Protein AF-A0A2V8GYH5-F1 (afdb_monomer_lite)

Foldseek 3Di:
DDWDWDDAPNDIWIEAEAEDLADDPPDQQDPRPVCNCRLVVSVVVLVVQLVDFTQAYAYPPRCVVCVPQPVCVVVSPPPRSRGDVRCVVVNVVSVVSVVVSVVVVVVSVVVVVVD

Structure (mmCIF, N/CA/C/O backbone):
data_AF-A0A2V8GYH5-F1
#
_entry.id   AF-A0A2V8GYH5-F1
#
loop_
_atom_site.group_PDB
_atom_site.id
_atom_site.type_symbol
_atom_site.label_atom_id
_at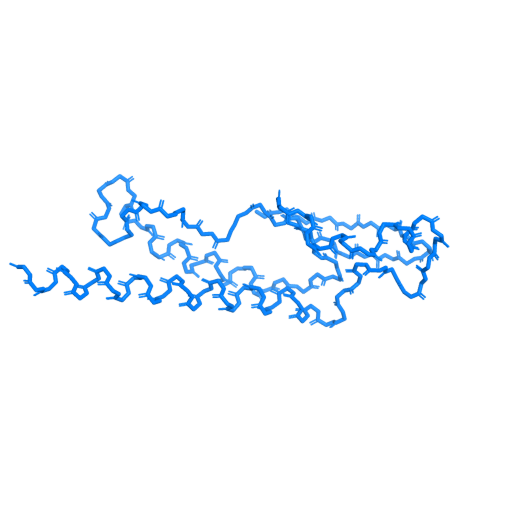om_site.label_alt_id
_atom_site.label_comp_id
_atom_site.label_asym_id
_atom_site.label_entity_id
_atom_site.label_seq_id
_atom_site.pdbx_PDB_ins_code
_atom_site.Cartn_x
_atom_site.Cartn_y
_atom_site.Cartn_z
_atom_site.occupancy
_atom_site.B_iso_or_equiv
_atom_site.auth_seq_id
_atom_site.auth_comp_id
_atom_site.auth_asym_id
_atom_site.auth_atom_id
_atom_site.pdbx_PDB_model_num
ATOM 1 N N . MET A 1 1 ? -7.732 -4.271 -3.426 1.00 84.94 1 MET A N 1
ATOM 2 C CA . MET A 1 1 ? -6.462 -4.466 -4.155 1.00 84.94 1 MET A CA 1
ATOM 3 C C . MET A 1 1 ? -6.788 -5.174 -5.449 1.00 84.94 1 MET A C 1
ATOM 5 O O . MET A 1 1 ? -7.606 -6.084 -5.404 1.00 84.94 1 MET A O 1
ATOM 9 N N . TRP A 1 2 ? -6.182 -4.752 -6.553 1.00 91.69 2 TRP A N 1
ATOM 10 C CA . TRP A 1 2 ? -6.266 -5.448 -7.833 1.00 91.69 2 TRP A CA 1
ATOM 11 C C . TRP A 1 2 ? -4.860 -5.716 -8.368 1.00 91.69 2 TRP A C 1
ATOM 13 O O . TRP A 1 2 ? -3.956 -4.921 -8.120 1.00 91.69 2 TRP A O 1
ATOM 23 N N . THR A 1 3 ? -4.677 -6.825 -9.074 1.00 95.00 3 THR A N 1
ATOM 24 C CA . THR A 1 3 ? -3.403 -7.195 -9.698 1.00 95.00 3 THR A CA 1
ATOM 25 C C . THR A 1 3 ? -3.622 -7.535 -11.161 1.00 95.00 3 THR A C 1
ATOM 27 O O . THR A 1 3 ? -4.661 -8.094 -11.508 1.00 95.00 3 THR A O 1
ATOM 30 N N . THR A 1 4 ? -2.632 -7.248 -11.998 1.00 96.88 4 THR A N 1
ATOM 31 C CA . THR A 1 4 ? -2.618 -7.637 -13.412 1.00 96.88 4 THR A CA 1
ATOM 32 C C . THR A 1 4 ? -1.208 -7.895 -13.877 1.00 96.88 4 THR A C 1
ATOM 34 O O . THR A 1 4 ? -0.267 -7.334 -13.323 1.00 96.88 4 THR A O 1
ATOM 37 N N . ASP A 1 5 ? -1.077 -8.663 -14.947 1.00 97.50 5 ASP A N 1
ATOM 38 C CA . ASP A 1 5 ? 0.176 -8.772 -15.674 1.00 97.50 5 ASP A CA 1
ATOM 39 C C . ASP A 1 5 ? 0.153 -7.822 -16.877 1.00 97.50 5 ASP A C 1
ATOM 41 O O . ASP A 1 5 ? -0.886 -7.636 -17.518 1.00 97.50 5 ASP A O 1
ATOM 45 N N . VAL A 1 6 ? 1.288 -7.187 -17.159 1.00 95.81 6 VAL A N 1
ATOM 46 C CA . VAL A 1 6 ? 1.485 -6.321 -18.330 1.00 95.81 6 VAL A CA 1
ATOM 47 C C . VAL A 1 6 ? 2.802 -6.663 -19.014 1.00 95.81 6 VAL A C 1
ATOM 49 O O . VAL A 1 6 ? 3.768 -7.044 -18.353 1.00 95.81 6 VAL A O 1
ATOM 52 N N . THR A 1 7 ? 2.864 -6.493 -20.332 1.00 95.50 7 THR A N 1
ATOM 53 C CA . THR A 1 7 ? 4.104 -6.638 -21.103 1.00 95.50 7 THR A CA 1
ATOM 54 C C . THR A 1 7 ? 4.629 -5.260 -21.490 1.00 95.50 7 THR A C 1
ATOM 56 O O . THR A 1 7 ? 3.910 -4.473 -22.101 1.00 95.50 7 THR A O 1
ATOM 59 N N . ASP A 1 8 ? 5.890 -4.980 -21.170 1.00 91.50 8 ASP A N 1
ATOM 60 C CA . ASP A 1 8 ? 6.587 -3.753 -21.552 1.00 91.50 8 ASP A CA 1
ATOM 61 C C . ASP A 1 8 ? 8.046 -4.054 -21.939 1.00 91.50 8 ASP A C 1
ATOM 63 O O . ASP A 1 8 ? 8.766 -4.757 -21.231 1.00 91.50 8 ASP A O 1
ATOM 67 N N . GLY A 1 9 ? 8.489 -3.559 -23.101 1.00 88.81 9 GLY A N 1
ATOM 68 C CA . GLY A 1 9 ? 9.845 -3.810 -23.615 1.00 88.81 9 GLY A CA 1
ATOM 69 C C . GLY A 1 9 ? 10.209 -5.298 -23.749 1.00 88.81 9 GLY A C 1
ATOM 70 O O . GLY A 1 9 ? 11.359 -5.665 -23.525 1.00 88.81 9 GLY A O 1
ATOM 71 N N . GLY A 1 10 ? 9.230 -6.161 -24.047 1.00 91.56 10 GLY A N 1
ATOM 72 C CA . GLY A 1 10 ? 9.422 -7.615 -24.141 1.00 91.56 10 GLY A CA 1
ATOM 73 C C . GLY A 1 10 ? 9.538 -8.341 -22.795 1.00 91.56 10 GLY A C 1
ATOM 74 O O . GLY A 1 10 ? 9.762 -9.550 -22.780 1.00 91.56 10 GLY A O 1
ATOM 75 N N . LYS A 1 11 ? 9.370 -7.637 -21.667 1.00 93.38 11 LYS A N 1
ATOM 76 C CA . LYS A 1 11 ? 9.339 -8.215 -20.321 1.00 93.38 11 LYS A CA 1
ATOM 77 C C . LYS A 1 11 ? 7.920 -8.178 -19.754 1.00 93.38 11 LYS A C 1
ATOM 79 O O . LYS A 1 11 ? 7.215 -7.185 -19.906 1.00 93.38 11 LYS A O 1
ATOM 84 N N . ASN A 1 12 ? 7.525 -9.248 -19.070 1.00 96.69 12 ASN A N 1
ATOM 85 C CA . ASN A 1 12 ? 6.283 -9.287 -18.303 1.00 96.69 12 ASN A CA 1
ATOM 86 C C . ASN A 1 12 ? 6.519 -8.758 -16.884 1.00 96.69 12 ASN A C 1
ATOM 88 O O . ASN A 1 12 ? 7.550 -9.057 -16.276 1.00 96.69 12 ASN A O 1
ATOM 92 N N . TYR A 1 13 ? 5.559 -7.992 -16.378 1.00 97.81 13 TYR A N 1
ATOM 93 C CA . TYR A 1 13 ? 5.545 -7.431 -15.032 1.00 97.81 13 TYR A CA 1
ATOM 94 C C . TYR A 1 13 ? 4.226 -7.772 -14.350 1.00 97.81 13 TYR A C 1
ATOM 96 O O . TYR A 1 13 ? 3.168 -7.516 -14.927 1.00 97.81 13 TYR A O 1
ATOM 104 N N . ASN A 1 14 ? 4.284 -8.257 -13.110 1.00 98.06 14 ASN A N 1
ATOM 105 C CA . ASN A 1 14 ? 3.111 -8.293 -12.245 1.00 98.06 14 ASN A CA 1
ATOM 106 C C . ASN A 1 14 ? 2.934 -6.934 -11.554 1.00 98.06 14 ASN A C 1
ATOM 108 O O . ASN A 1 14 ? 3.835 -6.443 -10.865 1.00 98.06 14 ASN A O 1
ATOM 112 N N . VAL A 1 15 ? 1.769 -6.321 -11.744 1.00 97.06 15 VAL A N 1
ATOM 113 C CA . VAL A 1 15 ? 1.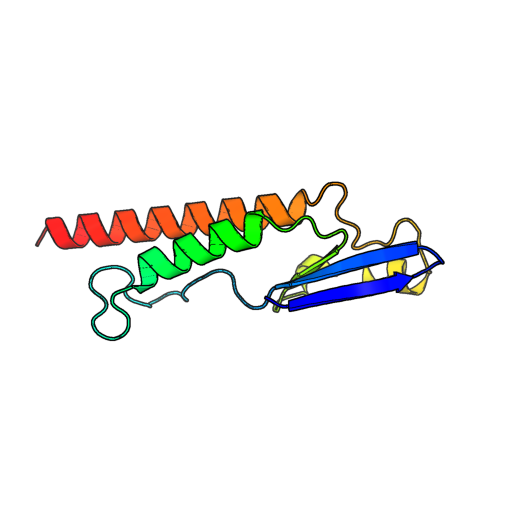444 -4.977 -11.268 1.00 97.06 15 VAL A CA 1
ATOM 114 C C . VAL A 1 15 ? 0.377 -5.040 -10.186 1.00 97.06 15 VAL A C 1
ATOM 116 O O . VAL A 1 15 ? -0.720 -5.549 -10.417 1.00 97.06 15 VAL A O 1
ATOM 119 N N . ALA A 1 16 ? 0.658 -4.444 -9.028 1.00 96.00 16 ALA A N 1
ATOM 120 C CA . ALA A 1 16 ? -0.317 -4.236 -7.962 1.00 96.00 16 ALA A CA 1
ATOM 121 C C . ALA A 1 16 ? -0.917 -2.820 -8.014 1.00 96.00 16 ALA A C 1
ATOM 123 O O . ALA A 1 16 ? -0.198 -1.822 -7.978 1.00 96.00 16 ALA A O 1
ATOM 124 N N . ILE A 1 17 ? -2.249 -2.719 -8.031 1.00 93.69 17 ILE A N 1
ATOM 125 C CA . ILE A 1 17 ? -3.001 -1.458 -7.971 1.00 93.69 17 ILE A CA 1
ATOM 126 C C . ILE A 1 17 ? -3.618 -1.297 -6.581 1.00 93.69 17 ILE A C 1
ATOM 128 O O . ILE A 1 17 ? -4.671 -1.856 -6.237 1.00 93.69 17 ILE A O 1
ATOM 132 N N . PHE A 1 18 ? -2.938 -0.507 -5.759 1.00 91.56 18 PHE A N 1
ATOM 133 C CA . PHE A 1 18 ? -3.270 -0.287 -4.364 1.00 91.56 18 PHE A CA 1
ATOM 134 C C . PHE A 1 18 ? -4.278 0.852 -4.181 1.00 91.56 18 PHE A C 1
ATOM 136 O O . PHE A 1 18 ? -3.953 2.030 -4.321 1.00 91.56 18 PHE A O 1
ATOM 143 N N . GLY A 1 19 ? -5.515 0.491 -3.833 1.00 83.50 19 GLY A N 1
ATOM 144 C CA . GLY A 1 19 ? -6.595 1.458 -3.614 1.00 83.50 19 GLY A CA 1
ATOM 145 C C . GLY A 1 19 ? -6.483 2.220 -2.290 1.00 83.50 19 GLY A C 1
ATOM 146 O O . GLY A 1 19 ? -6.471 3.444 -2.284 1.00 83.50 19 GLY A O 1
ATOM 147 N N . CYS A 1 20 ? -6.411 1.509 -1.164 1.00 78.62 20 CYS A N 1
ATOM 148 C CA . CYS A 1 20 ? -6.313 2.107 0.168 1.00 78.62 20 CYS A CA 1
ATOM 149 C C . CYS A 1 20 ? -5.698 1.107 1.158 1.00 78.62 20 CYS A C 1
ATOM 151 O O . CYS A 1 20 ? -5.913 -0.101 1.031 1.00 78.62 20 CYS A O 1
ATOM 153 N N . GLY A 1 21 ? -4.939 1.622 2.129 1.00 73.44 21 GLY A N 1
ATOM 154 C CA . GLY A 1 21 ? -4.207 0.836 3.124 1.00 73.44 21 GLY A CA 1
ATOM 155 C C . GLY A 1 21 ? -4.817 0.771 4.514 1.00 73.44 21 GLY A C 1
ATOM 156 O O . GLY A 1 21 ? -4.258 0.095 5.369 1.00 73.44 21 GLY A O 1
ATOM 157 N N . GLY A 1 22 ? -5.932 1.456 4.768 1.00 83.69 22 GLY A N 1
ATOM 158 C CA . GLY A 1 22 ? -6.572 1.408 6.076 1.00 83.69 22 GLY A CA 1
ATOM 159 C C . GLY A 1 22 ? -7.618 2.500 6.304 1.00 83.69 22 GLY A C 1
ATOM 160 O O . GLY A 1 22 ? -7.885 3.305 5.414 1.00 83.69 22 GLY A O 1
ATOM 161 N N . PRO A 1 23 ? -8.232 2.529 7.497 1.00 90.94 23 PRO A N 1
ATOM 162 C CA . PRO A 1 23 ? -9.283 3.484 7.833 1.00 90.94 23 PRO A CA 1
ATOM 163 C C . PRO A 1 23 ? -8.791 4.936 7.863 1.00 90.94 23 PRO A C 1
ATOM 165 O O . PRO A 1 23 ? -7.746 5.240 8.445 1.00 90.94 23 PRO A O 1
ATOM 168 N N . ASN A 1 24 ? -9.604 5.850 7.329 1.00 90.06 24 ASN A N 1
ATOM 169 C CA . ASN A 1 24 ? -9.315 7.286 7.308 1.00 90.06 24 ASN A CA 1
ATOM 170 C C . ASN A 1 24 ? -9.150 7.890 8.720 1.00 90.06 24 ASN A C 1
ATOM 172 O O . ASN A 1 24 ? -9.586 7.331 9.741 1.00 90.06 24 ASN A O 1
ATOM 176 N N . GLY A 1 25 ? -8.529 9.071 8.781 1.00 89.19 25 GLY A N 1
ATOM 177 C CA . GLY A 1 25 ? -8.504 9.896 9.991 1.00 89.19 25 GLY A CA 1
ATOM 178 C C . GLY A 1 25 ? -9.927 10.212 10.466 1.00 89.19 25 GLY A C 1
ATOM 179 O O . GLY A 1 25 ? -10.810 10.464 9.653 1.00 89.19 25 GLY A O 1
ATOM 180 N N . GLY A 1 26 ? -10.166 10.136 11.777 1.00 89.62 26 GLY A N 1
ATOM 181 C CA . GLY A 1 26 ? -11.485 10.381 12.383 1.00 89.62 26 GLY A CA 1
ATOM 182 C C . GLY A 1 26 ? -12.391 9.151 12.517 1.00 89.62 26 GLY A C 1
ATOM 183 O O . GLY A 1 26 ? -13.331 9.176 13.305 1.00 89.62 26 GLY A O 1
ATOM 184 N N . VAL A 1 27 ? -12.098 8.042 11.829 1.00 94.62 27 VAL A N 1
ATOM 185 C CA . VAL A 1 27 ? -12.822 6.773 12.040 1.00 94.62 27 VAL A CA 1
ATOM 186 C C . VAL A 1 27 ? -12.536 6.215 13.440 1.00 94.62 27 VAL A C 1
ATOM 188 O O . VAL A 1 27 ? -11.384 5.978 13.784 1.00 94.62 27 VAL A O 1
ATOM 191 N N . LYS A 1 28 ? -13.555 5.938 14.254 1.00 95.31 28 LYS A N 1
ATOM 192 C CA . LYS A 1 28 ? -13.350 5.203 15.513 1.00 95.31 28 LYS A CA 1
ATOM 193 C C . LYS A 1 28 ? -12.897 3.776 15.186 1.00 95.31 28 LYS A C 1
ATOM 195 O O . LYS A 1 28 ? -13.613 3.074 14.471 1.00 95.31 28 LYS A O 1
ATOM 200 N N . LEU A 1 29 ? -11.725 3.350 15.658 1.00 96.31 29 LEU A N 1
ATOM 201 C CA . LEU A 1 29 ? -11.203 2.007 15.392 1.00 96.31 29 LEU A CA 1
ATOM 202 C C . LEU A 1 29 ? -11.684 1.011 16.446 1.00 96.31 29 LEU A C 1
ATOM 204 O O . LEU A 1 29 ? -12.131 -0.086 16.115 1.00 96.31 29 LEU A O 1
ATOM 208 N N . VAL A 1 30 ? -11.593 1.390 17.720 1.00 95.88 30 VAL A N 1
ATOM 209 C CA . VAL A 1 30 ? -11.918 0.517 18.856 1.00 95.88 30 VAL A CA 1
ATOM 210 C C . VAL A 1 30 ? -13.352 0.767 19.307 1.00 95.88 30 VAL A C 1
ATOM 212 O O . VAL A 1 30 ? -13.739 1.906 19.545 1.00 95.88 30 VAL A O 1
ATOM 215 N N . GLY A 1 31 ? -14.163 -0.286 19.445 1.00 94.62 31 GLY A N 1
ATOM 216 C CA . GLY A 1 31 ? -15.562 -0.143 19.870 1.00 94.62 31 GLY A CA 1
ATOM 217 C C . GLY A 1 31 ? -16.429 0.608 18.851 1.00 94.62 31 GLY A C 1
ATOM 218 O O . GLY A 1 31 ? -17.318 1.379 19.232 1.00 94.62 31 GLY A O 1
ATOM 219 N N . ASN A 1 32 ? -16.129 0.436 17.562 1.00 96.06 32 ASN A N 1
ATOM 220 C CA . ASN A 1 32 ? -16.946 0.935 16.465 1.00 96.06 32 ASN A CA 1
ATOM 221 C C . ASN A 1 32 ? -18.194 0.054 16.304 1.00 96.06 32 ASN A C 1
ATOM 223 O O . ASN A 1 32 ? -18.092 -1.091 15.878 1.00 96.06 32 ASN A O 1
ATOM 227 N N . GLN A 1 33 ? -19.369 0.591 16.636 1.00 96.00 33 GLN A N 1
ATOM 228 C CA . GLN A 1 33 ? -20.637 -0.149 16.569 1.00 96.00 33 GLN A CA 1
ATOM 229 C C . GLN A 1 33 ? -21.097 -0.415 15.128 1.00 96.00 33 GLN A C 1
ATOM 231 O O . GLN A 1 33 ? -21.784 -1.396 14.875 1.00 96.00 33 GLN A O 1
ATOM 236 N N . GLN A 1 34 ? -20.706 0.439 14.178 1.00 96.50 34 GLN A N 1
ATOM 237 C CA . GLN A 1 34 ? -21.056 0.282 12.764 1.00 96.50 34 GLN A CA 1
ATOM 238 C C . GLN A 1 34 ? -20.131 -0.705 12.049 1.00 96.50 34 GLN A C 1
ATOM 240 O O . GLN A 1 34 ? -20.519 -1.293 11.044 1.00 96.50 34 GLN A O 1
ATOM 245 N N . PHE A 1 35 ? -18.913 -0.892 12.563 1.00 96.38 35 PHE A N 1
ATOM 246 C CA . PHE A 1 35 ? -17.959 -1.853 12.025 1.00 96.38 35 PHE A CA 1
ATOM 247 C C . PHE A 1 35 ? -17.160 -2.545 13.148 1.00 96.38 35 PHE A C 1
ATOM 249 O O . PHE A 1 35 ? -15.992 -2.218 13.377 1.00 96.38 35 PHE A O 1
ATOM 256 N N . PRO A 1 36 ? -17.763 -3.519 13.858 1.00 96.75 36 PRO A N 1
ATOM 257 C CA . PRO A 1 36 ? -17.155 -4.130 15.045 1.00 96.75 36 PRO A CA 1
ATOM 258 C C . PRO A 1 36 ? -15.853 -4.897 14.774 1.00 96.75 36 PRO A C 1
ATOM 260 O O . PRO A 1 36 ? -14.992 -4.986 15.649 1.00 96.75 36 PRO A O 1
ATOM 263 N N . THR A 1 37 ? -15.680 -5.434 13.563 1.00 97.19 37 THR A N 1
ATOM 264 C CA . THR A 1 37 ? -14.507 -6.228 13.157 1.00 97.19 37 THR A CA 1
ATOM 265 C C . THR A 1 37 ? -13.396 -5.399 12.515 1.00 97.19 37 THR A C 1
ATOM 267 O O . THR A 1 37 ? -12.364 -5.957 12.146 1.00 97.19 37 THR A O 1
ATOM 270 N N . LEU A 1 38 ? -13.548 -4.071 12.437 1.00 96.75 38 LEU A N 1
ATOM 271 C CA . LEU A 1 38 ? -12.661 -3.166 11.699 1.00 96.75 38 LEU A CA 1
ATOM 272 C C . LEU A 1 38 ? -11.169 -3.393 11.984 1.00 96.75 38 LEU A C 1
ATOM 274 O O . LEU A 1 38 ? -10.361 -3.431 11.054 1.00 96.75 38 LEU A O 1
ATOM 278 N N . VAL A 1 39 ? -10.788 -3.579 13.253 1.00 97.19 39 VAL A N 1
ATOM 279 C CA . VAL A 1 39 ? -9.387 -3.838 13.625 1.00 97.19 39 VAL A CA 1
ATOM 280 C C . VAL A 1 3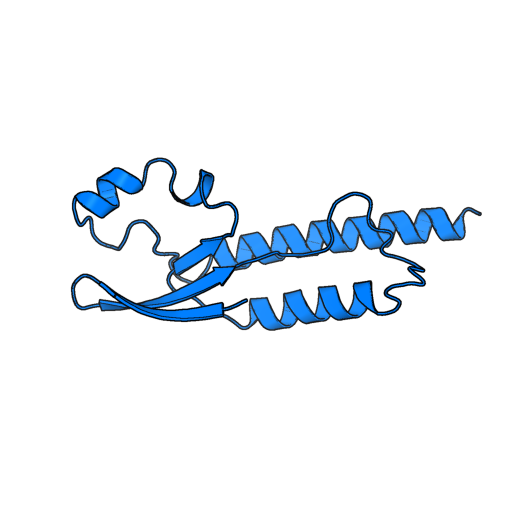9 ? -8.898 -5.178 13.079 1.00 97.19 39 VAL A C 1
ATOM 282 O O . VAL A 1 39 ? -7.837 -5.233 12.458 1.00 97.19 39 VAL A O 1
ATOM 285 N N . ALA A 1 40 ? -9.669 -6.247 13.273 1.00 97.69 40 ALA A N 1
ATOM 286 C CA . ALA A 1 40 ? -9.303 -7.581 12.809 1.00 97.69 40 ALA A CA 1
ATOM 287 C C . ALA A 1 40 ? -9.224 -7.646 11.275 1.00 97.69 40 ALA A C 1
ATOM 289 O O . ALA A 1 40 ? -8.268 -8.204 10.731 1.00 97.69 40 ALA A O 1
ATOM 290 N N . ASP A 1 41 ? -10.171 -7.013 10.583 1.00 96.75 41 ASP A N 1
ATOM 291 C CA . ASP A 1 41 ? -10.242 -6.997 9.121 1.00 96.75 41 ASP A CA 1
ATOM 292 C C . ASP A 1 41 ? -9.114 -6.165 8.500 1.00 96.75 41 ASP A C 1
ATOM 294 O O . ASP A 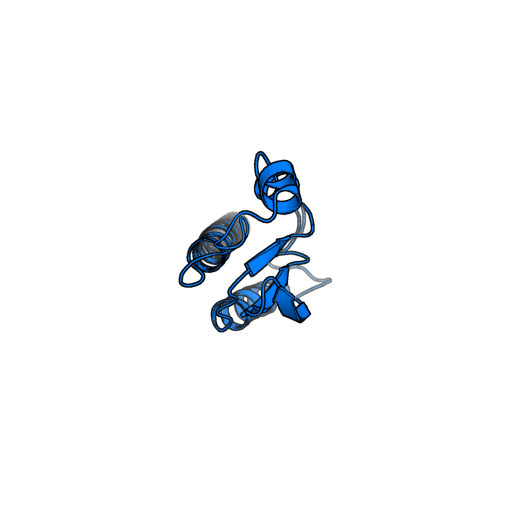1 41 ? -8.504 -6.577 7.506 1.00 96.75 41 ASP A O 1
ATOM 298 N N . THR A 1 42 ? -8.754 -5.037 9.122 1.00 96.38 42 THR A N 1
ATOM 299 C CA . THR A 1 42 ? -7.606 -4.224 8.689 1.00 96.38 42 THR A CA 1
ATOM 300 C C . THR A 1 42 ? -6.294 -4.999 8.861 1.00 96.38 42 THR A C 1
ATOM 302 O O . THR A 1 42 ? -5.498 -5.086 7.926 1.00 96.38 42 THR A O 1
ATOM 305 N N . MET A 1 43 ? -6.094 -5.675 9.998 1.00 96.94 43 MET A N 1
ATOM 306 C CA . MET A 1 43 ? -4.920 -6.538 10.211 1.00 96.94 43 MET A CA 1
ATOM 307 C C . MET A 1 43 ? -4.893 -7.745 9.263 1.00 96.94 43 MET A C 1
ATOM 309 O O . MET A 1 43 ? -3.834 -8.160 8.788 1.00 96.94 43 MET A O 1
ATOM 313 N N . GLY A 1 44 ? -6.055 -8.328 8.959 1.00 96.38 44 GLY A N 1
ATOM 314 C CA . GLY A 1 44 ? -6.200 -9.355 7.928 1.00 96.38 44 GLY A CA 1
ATOM 315 C C . GLY A 1 44 ? -5.807 -8.853 6.541 1.00 96.38 44 GLY A C 1
ATOM 316 O O . GLY A 1 44 ? -5.172 -9.584 5.782 1.00 96.38 44 GLY A O 1
ATOM 317 N N . THR A 1 45 ? -6.127 -7.598 6.233 1.00 94.94 45 THR A N 1
ATOM 318 C CA . THR A 1 45 ? -5.754 -6.952 4.974 1.00 94.94 45 THR A CA 1
ATOM 319 C C . THR A 1 45 ? -4.241 -6.799 4.857 1.00 94.94 45 THR A C 1
ATOM 321 O O . THR A 1 45 ? -3.686 -7.249 3.858 1.00 94.94 45 THR A O 1
ATOM 324 N N . PHE A 1 46 ? -3.547 -6.285 5.881 1.00 95.88 46 PHE A N 1
ATOM 325 C CA . PHE A 1 46 ? -2.078 -6.192 5.854 1.00 95.88 46 PHE A CA 1
ATOM 326 C C . PHE A 1 46 ? -1.410 -7.550 5.622 1.00 95.88 46 PHE A C 1
ATOM 328 O O . PHE A 1 46 ? -0.534 -7.657 4.767 1.00 95.88 46 PHE A O 1
ATOM 335 N N . ARG A 1 47 ? -1.872 -8.606 6.306 1.00 95.75 47 ARG A N 1
ATOM 336 C CA . ARG A 1 47 ? -1.354 -9.970 6.105 1.00 95.75 47 ARG A CA 1
ATOM 337 C C . ARG A 1 47 ? -1.498 -10.435 4.657 1.00 95.75 47 ARG A C 1
ATOM 339 O O . ARG A 1 47 ? -0.522 -10.888 4.075 1.00 95.75 47 ARG A O 1
ATOM 346 N N . LYS A 1 48 ? -2.686 -10.281 4.064 1.00 94.81 48 LYS A N 1
ATOM 347 C CA . LYS A 1 48 ? -2.944 -10.675 2.667 1.00 94.81 48 LYS A CA 1
ATOM 348 C C . LYS A 1 48 ? -2.095 -9.874 1.679 1.00 94.81 48 LYS A C 1
ATOM 350 O O . LYS A 1 48 ? -1.561 -10.439 0.735 1.00 94.81 48 LYS A O 1
ATOM 355 N N . LEU A 1 49 ? -1.952 -8.569 1.897 1.00 95.00 49 LEU A N 1
ATOM 356 C CA . LEU A 1 49 ? -1.166 -7.699 1.020 1.00 95.00 49 LEU A CA 1
ATOM 357 C C . LEU A 1 49 ? 0.333 -8.019 1.068 1.00 95.00 49 LEU A C 1
ATOM 359 O O . LEU A 1 49 ? 0.989 -7.994 0.031 1.00 95.00 49 LEU A O 1
ATOM 363 N N . LYS A 1 50 ? 0.861 -8.377 2.243 1.00 94.19 50 LYS A N 1
ATOM 364 C CA . LYS A 1 50 ? 2.265 -8.780 2.426 1.00 94.19 50 LYS A CA 1
ATOM 365 C C . LYS A 1 50 ? 2.614 -10.131 1.793 1.00 94.19 50 LYS A C 1
ATOM 367 O O . LYS A 1 50 ? 3.789 -10.446 1.671 1.00 94.19 50 LYS A O 1
ATOM 372 N N . MET A 1 51 ? 1.621 -10.920 1.378 1.00 94.69 51 MET A N 1
ATOM 373 C CA . MET A 1 51 ? 1.849 -12.142 0.594 1.00 94.69 51 MET A CA 1
ATOM 374 C C . MET A 1 51 ? 2.121 -11.849 -0.889 1.00 94.69 51 MET A C 1
ATOM 376 O O . MET A 1 51 ? 2.536 -12.748 -1.614 1.00 94.69 51 MET A O 1
ATOM 380 N N . LEU A 1 52 ? 1.857 -10.623 -1.354 1.00 95.12 52 LEU A N 1
ATOM 381 C CA . LEU A 1 52 ? 2.100 -10.218 -2.735 1.00 95.12 52 LEU A CA 1
ATOM 382 C C . LEU A 1 52 ? 3.543 -9.739 -2.909 1.00 95.12 52 LEU A C 1
ATOM 384 O O . LEU A 1 52 ? 4.056 -8.989 -2.079 1.00 95.12 52 LEU A O 1
ATOM 388 N N . THR A 1 53 ? 4.148 -10.097 -4.040 1.00 96.50 53 THR A N 1
ATOM 389 C CA . THR A 1 53 ? 5.494 -9.666 -4.446 1.00 96.50 53 THR A CA 1
ATOM 390 C C . THR A 1 53 ? 5.451 -9.027 -5.841 1.00 96.50 53 THR A C 1
ATOM 392 O O . THR A 1 53 ? 5.946 -9.625 -6.797 1.00 96.50 53 THR A O 1
ATOM 395 N N . PRO A 1 54 ? 4.799 -7.861 -6.002 1.00 97.69 54 PRO A N 1
ATOM 396 C CA . PRO A 1 54 ? 4.657 -7.234 -7.310 1.00 97.69 54 PRO A CA 1
ATOM 397 C C . PRO A 1 54 ? 5.997 -6.697 -7.823 1.00 97.69 54 PRO A C 1
ATOM 399 O O . PRO A 1 54 ? 6.806 -6.185 -7.048 1.00 97.69 54 PRO A O 1
ATOM 402 N N . ASP A 1 55 ? 6.196 -6.737 -9.140 1.00 98.06 55 ASP A N 1
ATOM 403 C CA . ASP A 1 55 ? 7.331 -6.065 -9.779 1.00 98.06 55 ASP A CA 1
ATOM 404 C C . ASP A 1 55 ? 7.139 -4.545 -9.778 1.00 98.06 55 ASP A C 1
ATOM 406 O O . ASP A 1 55 ? 8.097 -3.780 -9.687 1.00 98.06 55 ASP A O 1
ATOM 410 N N . ILE A 1 56 ? 5.892 -4.096 -9.924 1.00 96.62 56 ILE A N 1
ATOM 411 C CA . ILE A 1 56 ? 5.499 -2.687 -9.937 1.00 96.62 56 ILE A CA 1
ATOM 412 C C . ILE A 1 56 ? 4.265 -2.541 -9.054 1.00 96.62 56 ILE A C 1
ATOM 414 O O . ILE A 1 56 ? 3.316 -3.312 -9.174 1.00 96.62 56 ILE A O 1
ATOM 418 N N . TYR A 1 57 ? 4.217 -1.512 -8.213 1.00 95.19 57 TYR A N 1
ATOM 419 C CA . TYR A 1 57 ? 2.974 -1.125 -7.554 1.00 95.19 57 TYR A CA 1
ATOM 420 C C . TYR A 1 57 ? 2.624 0.325 -7.873 1.00 95.19 57 TYR A C 1
ATOM 422 O O . TYR A 1 57 ? 3.498 1.181 -8.003 1.00 95.19 57 TYR A O 1
ATOM 430 N N . VAL A 1 58 ? 1.329 0.598 -7.985 1.00 93.19 58 VAL A N 1
ATOM 431 C CA . VAL A 1 58 ? 0.766 1.943 -8.115 1.00 93.19 58 VAL A CA 1
ATOM 432 C C . VAL A 1 58 ? -0.275 2.168 -7.030 1.00 93.19 58 VAL A C 1
ATOM 434 O O . VAL A 1 58 ? -0.871 1.218 -6.525 1.00 93.19 58 VAL A O 1
ATOM 437 N N . THR A 1 59 ? -0.493 3.423 -6.647 1.00 89.00 59 THR A N 1
ATOM 438 C CA . THR A 1 59 ? -1.445 3.793 -5.592 1.00 89.00 59 THR A CA 1
ATOM 439 C C . THR A 1 59 ? -2.534 4.713 -6.135 1.00 89.00 59 THR A C 1
ATOM 441 O O . THR A 1 59 ? -2.345 5.366 -7.161 1.00 89.00 59 THR A O 1
ATOM 444 N N . GLY A 1 60 ? -3.658 4.819 -5.418 1.00 84.00 60 GLY A N 1
ATOM 445 C CA . GLY A 1 60 ? -4.706 5.811 -5.704 1.00 84.00 60 GLY A CA 1
ATOM 446 C C . GLY A 1 60 ? -4.244 7.277 -5.608 1.00 84.00 60 GLY A C 1
ATOM 447 O O . GLY A 1 60 ? -4.929 8.170 -6.098 1.00 84.00 60 GLY A O 1
ATOM 448 N N . HIS A 1 61 ? -3.062 7.526 -5.035 1.00 84.06 61 HIS A N 1
ATOM 449 C CA . HIS A 1 61 ? -2.407 8.835 -4.974 1.00 84.06 61 HIS A CA 1
ATOM 450 C C . HIS A 1 61 ? -0.995 8.746 -5.586 1.00 84.06 61 HIS A C 1
ATOM 452 O O . HIS A 1 61 ? 0.007 8.729 -4.862 1.00 84.06 61 HIS A O 1
ATOM 458 N N . PRO A 1 62 ? -0.893 8.641 -6.926 1.00 82.44 62 PRO A N 1
ATOM 459 C CA . PRO A 1 62 ? 0.347 8.276 -7.606 1.00 82.44 62 PRO A CA 1
ATOM 460 C C . PRO A 1 62 ? 1.337 9.440 -7.766 1.00 82.44 62 PRO A C 1
ATOM 462 O O . PRO A 1 62 ? 2.432 9.232 -8.278 1.00 82.44 62 PRO A O 1
ATOM 465 N N . GLN A 1 63 ? 1.000 10.664 -7.345 1.00 86.50 63 GLN A N 1
ATOM 466 C CA . GLN A 1 63 ? 1.785 11.871 -7.640 1.00 86.50 63 GLN A CA 1
ATOM 467 C C . GLN A 1 63 ? 3.258 11.716 -7.235 1.00 86.50 63 GLN A C 1
ATOM 469 O O . GLN A 1 63 ? 4.155 11.935 -8.046 1.00 86.50 63 GLN A O 1
ATOM 474 N N . MET A 1 64 ? 3.507 11.259 -6.004 1.00 85.25 64 MET A N 1
ATOM 475 C CA . MET A 1 64 ? 4.867 11.048 -5.493 1.00 85.25 64 MET A CA 1
ATOM 476 C C . MET A 1 64 ? 5.569 9.870 -6.163 1.00 85.25 64 MET A C 1
ATOM 478 O O . MET A 1 64 ? 6.775 9.913 -6.392 1.00 85.25 64 MET A O 1
ATOM 482 N N . LEU A 1 65 ? 4.820 8.821 -6.503 1.00 88.31 65 LEU A N 1
ATOM 483 C CA . LEU A 1 65 ? 5.368 7.641 -7.160 1.00 88.31 65 LEU A CA 1
ATOM 484 C C . LEU A 1 65 ? 5.907 7.974 -8.559 1.00 88.31 65 LEU A C 1
ATOM 486 O O . LEU A 1 65 ? 6.933 7.416 -8.950 1.00 88.31 65 LEU A O 1
ATOM 490 N N . PHE A 1 66 ? 5.229 8.870 -9.282 1.00 91.88 66 PHE A N 1
ATOM 491 C CA . PHE A 1 66 ? 5.534 9.257 -10.664 1.00 91.88 66 PHE A CA 1
ATOM 492 C C . PHE A 1 66 ? 6.447 10.489 -10.778 1.00 91.88 66 PHE A C 1
ATOM 494 O O . PHE A 1 66 ? 6.953 10.774 -11.869 1.00 91.88 66 PHE A O 1
ATOM 501 N N . ALA A 1 67 ? 6.694 11.205 -9.678 1.00 92.56 67 ALA A N 1
ATOM 502 C CA . ALA A 1 67 ? 7.568 12.373 -9.651 1.00 92.56 67 ALA A CA 1
ATOM 503 C C . ALA A 1 67 ? 8.957 12.048 -10.238 1.00 92.56 67 ALA A C 1
ATOM 505 O O . ALA A 1 67 ? 9.623 11.102 -9.818 1.00 92.56 67 ALA A O 1
ATOM 506 N N . GLY A 1 68 ? 9.376 12.808 -11.256 1.00 92.00 68 GLY A N 1
ATOM 507 C CA . GLY A 1 68 ? 10.662 12.622 -11.944 1.00 92.00 68 GLY A CA 1
ATOM 508 C C . GLY A 1 68 ? 10.778 11.363 -12.818 1.00 92.00 68 GLY A C 1
ATOM 509 O O . GLY A 1 68 ? 11.845 11.111 -13.373 1.00 92.00 68 GLY A O 1
ATOM 510 N N . LYS A 1 69 ? 9.712 10.562 -12.961 1.00 94.75 69 LYS A N 1
ATOM 511 C CA . LYS A 1 69 ? 9.733 9.301 -13.729 1.00 94.75 69 LYS A CA 1
ATOM 512 C C . LYS A 1 69 ? 8.951 9.356 -15.035 1.00 94.75 69 LYS A C 1
ATOM 514 O O . LYS A 1 69 ? 9.197 8.530 -15.905 1.00 94.75 69 LYS A O 1
ATOM 519 N N . ILE A 1 70 ? 8.039 10.317 -15.188 1.00 93.69 70 ILE A N 1
ATOM 520 C CA . ILE A 1 70 ? 7.177 10.429 -16.377 1.00 93.69 70 ILE A CA 1
ATOM 521 C C . ILE A 1 70 ? 8.004 10.534 -17.663 1.00 93.69 70 ILE A C 1
ATOM 523 O O . ILE A 1 70 ? 7.816 9.724 -18.565 1.00 93.69 70 ILE A O 1
ATOM 527 N N . GLU A 1 71 ? 8.953 11.469 -17.737 1.00 95.62 71 GLU A N 1
ATOM 528 C CA . GLU A 1 71 ? 9.776 11.645 -18.944 1.00 95.62 71 GLU A CA 1
ATOM 529 C C . GLU A 1 71 ? 10.694 10.444 -19.208 1.00 95.62 71 GLU A C 1
ATOM 531 O O . GLU A 1 71 ? 10.858 10.023 -20.347 1.00 95.62 71 GLU A O 1
ATOM 536 N N . ARG A 1 72 ? 11.210 9.806 -18.152 1.00 95.62 72 ARG A N 1
ATOM 537 C CA . ARG A 1 72 ? 12.004 8.571 -18.258 1.00 95.62 72 ARG A CA 1
ATOM 538 C C . ARG A 1 72 ? 11.189 7.421 -18.855 1.00 95.62 72 ARG A C 1
ATOM 540 O O . ARG A 1 72 ? 11.684 6.690 -19.708 1.00 95.62 72 ARG A O 1
ATOM 547 N N . MET A 1 73 ? 9.921 7.290 -18.454 1.00 94.00 73 MET A N 1
ATOM 548 C CA . MET A 1 73 ? 9.001 6.307 -19.038 1.00 94.00 73 MET A CA 1
ATOM 549 C C . MET A 1 73 ? 8.693 6.626 -20.504 1.00 94.00 73 MET A C 1
ATOM 551 O O . MET A 1 73 ? 8.763 5.725 -21.333 1.00 94.00 73 MET A O 1
ATOM 555 N N . LYS A 1 74 ? 8.424 7.896 -20.845 1.00 93.25 74 LYS A N 1
ATOM 556 C CA . LYS A 1 74 ? 8.204 8.327 -22.241 1.00 93.25 74 LYS A CA 1
ATOM 557 C C . LYS A 1 74 ? 9.412 8.052 -23.140 1.00 93.25 74 LYS A C 1
ATOM 559 O O . LYS A 1 74 ? 9.239 7.685 -24.295 1.00 93.25 74 LYS A O 1
ATOM 564 N N . ASN A 1 75 ? 10.620 8.170 -22.593 1.00 95.19 75 ASN A N 1
ATOM 565 C CA . ASN A 1 75 ? 11.873 7.870 -23.288 1.00 95.19 75 ASN A CA 1
ATOM 566 C C . ASN A 1 75 ? 12.198 6.369 -23.350 1.00 95.19 75 ASN A C 1
ATOM 568 O O . ASN A 1 75 ? 13.289 6.000 -23.776 1.00 95.19 75 ASN A O 1
ATOM 572 N N . ASN A 1 76 ? 11.278 5.499 -22.921 1.00 92.88 76 ASN A N 1
ATOM 573 C CA . ASN A 1 76 ? 11.474 4.055 -22.855 1.00 92.88 76 ASN A CA 1
ATOM 574 C C . ASN A 1 76 ? 12.733 3.641 -22.072 1.00 92.88 76 ASN A C 1
ATOM 576 O O . ASN A 1 76 ? 13.378 2.647 -22.406 1.00 92.88 76 ASN A O 1
ATOM 580 N N . GLU A 1 77 ? 13.074 4.365 -21.002 1.00 95.12 77 GLU A N 1
ATOM 581 C CA . GLU A 1 77 ? 14.201 3.995 -20.146 1.00 95.12 77 GLU A CA 1
ATOM 582 C C . GLU A 1 77 ? 13.987 2.594 -19.544 1.00 95.12 77 GLU A C 1
ATOM 584 O O . GLU A 1 77 ? 12.865 2.225 -19.168 1.00 95.12 77 GLU A O 1
ATOM 589 N N . ARG A 1 78 ? 15.059 1.792 -19.479 1.00 93.50 78 ARG A N 1
ATOM 590 C CA . ARG A 1 78 ? 15.049 0.445 -18.897 1.00 93.50 78 ARG A CA 1
ATOM 591 C C . ARG A 1 78 ? 16.172 0.283 -17.856 1.00 93.50 78 ARG A C 1
ATOM 593 O O . ARG A 1 78 ? 17.269 0.785 -18.093 1.00 93.50 78 ARG A O 1
ATOM 600 N N . PRO A 1 79 ? 15.936 -0.436 -16.735 1.00 92.69 79 PRO A N 1
ATOM 601 C CA . PRO A 1 79 ? 14.684 -1.109 -16.357 1.00 92.69 79 PRO A CA 1
ATOM 602 C C . PRO A 1 79 ? 13.529 -0.119 -16.140 1.00 92.69 79 PRO A C 1
ATOM 604 O O . PRO A 1 79 ? 13.775 1.063 -15.920 1.00 92.69 79 PRO A O 1
ATOM 607 N N . HIS A 1 80 ? 12.278 -0.590 -16.257 1.00 95.38 80 HIS A N 1
ATOM 608 C CA . HIS A 1 80 ? 11.098 0.279 -16.180 1.00 95.38 80 HIS A CA 1
ATOM 609 C C . HIS A 1 80 ? 11.186 1.206 -14.945 1.00 95.38 80 HIS A C 1
ATOM 611 O O . HIS A 1 80 ? 11.417 0.698 -13.848 1.00 95.38 80 HIS A O 1
ATOM 617 N N . PRO A 1 81 ? 10.997 2.537 -15.062 1.00 95.62 81 PRO A N 1
ATOM 618 C CA . PRO A 1 81 ? 11.212 3.480 -13.954 1.00 95.62 81 PRO A CA 1
ATOM 619 C C . PRO A 1 81 ? 10.387 3.223 -12.681 1.00 95.62 81 PRO A C 1
ATOM 621 O O . PRO A 1 81 ? 10.742 3.706 -11.604 1.00 95.62 81 PRO A O 1
ATOM 624 N N . LEU A 1 82 ? 9.275 2.489 -12.797 1.00 95.50 82 LEU A N 1
ATOM 625 C CA . LEU A 1 82 ? 8.441 2.063 -11.664 1.00 95.50 82 LEU A CA 1
ATOM 626 C C . LEU A 1 82 ? 8.789 0.679 -11.104 1.00 95.50 82 LEU A C 1
ATOM 628 O O . LEU A 1 82 ? 8.125 0.246 -10.167 1.00 95.50 82 LEU A O 1
ATOM 632 N N . LEU A 1 83 ? 9.783 -0.012 -11.665 1.00 96.38 83 LEU A N 1
ATOM 633 C CA . LEU A 1 83 ? 10.236 -1.296 -11.141 1.00 96.38 83 LEU A CA 1
ATOM 634 C C . LEU A 1 83 ? 10.630 -1.135 -9.670 1.00 96.38 83 LEU A C 1
ATOM 636 O O . LEU A 1 83 ? 11.412 -0.247 -9.324 1.00 96.38 83 LEU A O 1
ATOM 640 N N . ASP A 1 84 ? 10.108 -2.021 -8.830 1.00 96.50 84 ASP A N 1
ATOM 641 C CA . ASP A 1 84 ? 10.432 -2.156 -7.417 1.00 96.50 84 ASP A CA 1
ATOM 642 C C . ASP A 1 84 ? 11.196 -3.472 -7.205 1.00 96.50 84 ASP A C 1
ATOM 644 O O . ASP A 1 84 ? 10.590 -4.526 -6.996 1.00 96.50 84 ASP A O 1
ATOM 648 N N . PRO A 1 85 ? 12.541 -3.461 -7.297 1.00 95.56 85 PRO A N 1
ATOM 649 C CA . PRO A 1 85 ? 13.320 -4.686 -7.212 1.00 95.56 85 PRO A CA 1
ATOM 650 C C . PRO A 1 85 ? 13.107 -5.371 -5.863 1.00 95.56 85 PRO A C 1
ATOM 652 O O . PRO A 1 85 ? 13.451 -4.806 -4.819 1.00 95.56 85 PRO A O 1
ATOM 655 N N . GLY A 1 86 ? 12.571 -6.592 -5.906 1.00 95.56 86 GLY A N 1
ATOM 656 C CA . GLY A 1 86 ? 12.266 -7.390 -4.721 1.00 95.56 86 GLY A CA 1
ATOM 657 C C . GLY A 1 86 ? 11.081 -6.872 -3.902 1.00 95.56 86 GLY A C 1
ATOM 658 O O . GLY A 1 86 ? 11.035 -7.154 -2.709 1.00 95.56 86 GLY A O 1
ATOM 659 N N . ALA A 1 87 ? 10.169 -6.094 -4.502 1.00 96.50 87 ALA A N 1
ATOM 660 C CA . ALA A 1 87 ? 8.991 -5.532 -3.835 1.00 96.50 87 ALA A CA 1
ATOM 661 C C . ALA A 1 87 ? 9.334 -4.757 -2.540 1.00 96.50 87 ALA A C 1
ATOM 663 O O . ALA A 1 87 ? 8.615 -4.824 -1.536 1.00 96.50 87 ALA A O 1
ATOM 664 N N . ARG A 1 88 ? 10.477 -4.058 -2.519 1.00 96.38 88 ARG A N 1
ATOM 665 C CA . ARG A 1 88 ? 11.008 -3.397 -1.317 1.00 96.38 88 ARG A CA 1
ATOM 666 C C . ARG A 1 88 ? 10.185 -2.178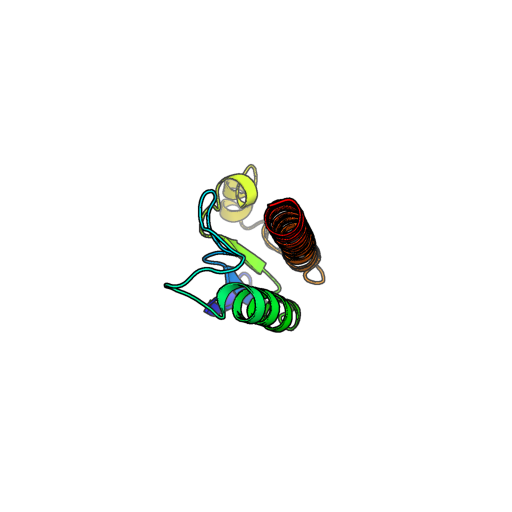 -0.930 1.00 96.38 88 ARG A C 1
ATOM 668 O O . ARG A 1 88 ? 9.862 -2.012 0.245 1.00 96.38 88 ARG A O 1
ATOM 675 N N . ALA A 1 89 ? 9.847 -1.328 -1.896 1.00 93.94 89 ALA A N 1
ATOM 676 C CA . ALA A 1 89 ? 9.011 -0.159 -1.653 1.00 93.94 89 ALA A CA 1
ATOM 677 C C . ALA A 1 89 ? 7.569 -0.569 -1.310 1.00 93.94 89 ALA A C 1
ATOM 679 O O . ALA A 1 89 ? 6.982 -0.002 -0.387 1.00 93.94 89 ALA A O 1
ATOM 680 N N . TRP A 1 90 ? 7.044 -1.605 -1.970 1.00 95.19 90 TRP A N 1
ATOM 681 C CA . TRP A 1 90 ? 5.773 -2.246 -1.629 1.00 95.19 90 TRP A CA 1
ATOM 682 C C . TRP A 1 90 ? 5.744 -2.715 -0.168 1.00 95.19 90 TRP A C 1
ATOM 684 O O . TRP A 1 90 ? 4.878 -2.300 0.605 1.00 95.19 90 TRP A O 1
ATOM 694 N N . THR A 1 91 ? 6.728 -3.523 0.232 1.00 95.56 91 THR A N 1
ATOM 695 C CA . THR A 1 91 ? 6.829 -4.069 1.594 1.00 95.56 91 THR A CA 1
ATOM 696 C C . THR A 1 91 ? 6.953 -2.952 2.624 1.00 95.56 91 THR A C 1
ATOM 698 O O . THR A 1 91 ? 6.179 -2.911 3.580 1.00 95.56 91 THR A O 1
ATOM 701 N N . LYS A 1 92 ? 7.843 -1.980 2.381 1.00 94.69 92 LYS A N 1
ATOM 702 C CA . LYS A 1 92 ? 8.029 -0.835 3.276 1.00 94.69 92 LYS A CA 1
ATOM 703 C C . LYS A 1 92 ? 6.743 -0.028 3.464 1.00 94.69 92 LYS A C 1
ATOM 705 O O . LYS A 1 92 ? 6.415 0.333 4.590 1.00 94.69 92 LYS A O 1
ATOM 710 N N . MET A 1 93 ? 6.005 0.245 2.387 1.00 93.00 93 MET A N 1
ATOM 711 C CA . MET A 1 93 ? 4.740 0.979 2.470 1.00 93.00 93 MET A CA 1
ATOM 712 C C . MET A 1 93 ? 3.727 0.253 3.367 1.00 93.00 93 MET A C 1
ATOM 714 O O . MET A 1 93 ? 3.040 0.896 4.161 1.00 93.00 93 MET A O 1
ATOM 718 N N . LEU A 1 94 ? 3.629 -1.075 3.254 1.00 95.00 94 LEU A N 1
ATOM 719 C CA . LEU A 1 94 ? 2.732 -1.874 4.091 1.00 95.00 94 LEU A CA 1
ATOM 720 C C . LEU A 1 94 ? 3.188 -1.929 5.550 1.00 95.00 94 LEU A C 1
ATOM 722 O O . LEU A 1 94 ? 2.340 -1.886 6.439 1.00 95.00 94 LEU A O 1
ATOM 726 N N . ASP A 1 95 ? 4.493 -2.016 5.802 1.00 96.00 95 ASP A N 1
ATOM 727 C CA . ASP A 1 95 ? 5.055 -1.999 7.155 1.00 96.00 95 ASP A CA 1
ATOM 728 C C . ASP A 1 95 ? 4.793 -0.667 7.857 1.00 96.00 95 ASP A C 1
ATOM 730 O O . ASP A 1 95 ? 4.268 -0.653 8.972 1.00 96.00 95 ASP A O 1
ATOM 734 N N . ASP A 1 96 ? 5.075 0.449 7.181 1.00 94.38 96 ASP A N 1
ATOM 735 C CA . ASP A 1 96 ? 4.841 1.790 7.716 1.00 94.38 96 ASP A CA 1
ATOM 736 C C . ASP A 1 96 ? 3.342 2.009 8.011 1.00 94.38 96 ASP A C 1
ATOM 738 O O . ASP A 1 96 ? 2.971 2.519 9.074 1.00 94.38 96 ASP A O 1
ATOM 742 N N . ALA A 1 97 ? 2.461 1.580 7.097 1.00 93.75 97 ALA A N 1
ATOM 743 C CA . ALA A 1 97 ? 1.013 1.687 7.266 1.00 93.75 97 ALA A CA 1
ATOM 744 C C . ALA A 1 97 ? 0.485 0.803 8.409 1.00 93.75 97 ALA A C 1
ATOM 746 O O . ALA A 1 97 ? -0.348 1.256 9.199 1.00 93.75 97 ALA A O 1
ATOM 747 N N . GLN A 1 98 ? 0.980 -0.434 8.528 1.00 96.44 98 GLN A N 1
ATOM 748 C CA . GLN A 1 98 ? 0.600 -1.337 9.613 1.00 96.44 98 GLN A CA 1
ATOM 749 C C . GLN A 1 98 ? 1.041 -0.780 10.969 1.00 96.44 98 GLN A C 1
ATOM 751 O O . GLN A 1 98 ? 0.225 -0.711 11.886 1.00 96.44 98 GLN A O 1
ATOM 756 N N . ALA A 1 99 ? 2.284 -0.310 11.086 1.00 96.81 99 ALA A N 1
ATOM 757 C CA . ALA A 1 99 ? 2.795 0.262 12.328 1.00 96.81 99 ALA A CA 1
ATOM 758 C C . ALA A 1 99 ? 1.995 1.505 12.759 1.00 96.81 99 ALA A C 1
ATOM 760 O O . ALA A 1 99 ? 1.640 1.660 13.932 1.00 96.81 99 ALA A O 1
ATOM 761 N N . ALA A 1 100 ? 1.651 2.384 11.810 1.00 95.44 100 ALA A N 1
ATOM 762 C CA . ALA A 1 100 ? 0.806 3.545 12.081 1.00 95.44 100 ALA A CA 1
ATOM 763 C C . ALA A 1 100 ? -0.601 3.141 12.559 1.00 95.44 100 ALA A C 1
ATOM 765 O O . ALA A 1 100 ? -1.142 3.745 13.492 1.00 95.44 100 ALA A O 1
ATOM 766 N N . PHE A 1 101 ? -1.183 2.103 11.953 1.00 96.94 101 PHE A N 1
ATOM 767 C CA . PHE A 1 101 ? -2.482 1.570 12.346 1.00 96.94 101 PHE A CA 1
ATOM 768 C C . PHE A 1 101 ? -2.459 0.975 13.760 1.00 96.94 101 PHE A C 1
ATOM 770 O O . PHE A 1 101 ? -3.287 1.342 14.596 1.00 96.94 101 PHE A O 1
ATOM 777 N N . GLU A 1 102 ? -1.484 0.116 14.060 1.00 97.25 102 GLU A N 1
ATOM 778 C CA . GLU A 1 102 ? -1.304 -0.501 15.379 1.00 97.25 102 GLU A CA 1
ATOM 779 C C . GLU A 1 102 ? -1.115 0.555 16.474 1.00 97.25 102 GLU A C 1
ATOM 781 O O . GLU A 1 102 ? -1.763 0.486 17.524 1.00 97.25 102 GLU A O 1
ATOM 786 N N . LYS A 1 103 ? -0.311 1.593 16.203 1.00 96.81 103 LYS A N 1
ATOM 787 C CA . LYS A 1 103 ? -0.128 2.730 17.115 1.00 96.81 103 LYS A CA 1
ATOM 788 C C . LYS A 1 103 ? -1.450 3.435 17.423 1.00 96.81 103 LYS A C 1
ATOM 790 O O . LYS A 1 103 ? -1.713 3.765 18.580 1.00 96.81 103 LYS A O 1
ATOM 795 N N . ARG A 1 104 ? -2.299 3.655 16.415 1.00 96.56 104 ARG A N 1
ATOM 796 C CA . ARG A 1 104 ? -3.614 4.288 16.602 1.00 96.56 104 ARG A CA 1
ATOM 797 C C . ARG A 1 104 ? -4.565 3.400 17.404 1.00 96.56 104 ARG A C 1
ATOM 799 O O . ARG A 1 104 ? -5.223 3.897 18.312 1.00 96.56 104 ARG A O 1
ATOM 806 N N . VAL A 1 105 ? -4.591 2.092 17.133 1.00 97.06 105 VAL A N 1
ATOM 807 C CA . VAL A 1 105 ? -5.384 1.127 17.916 1.00 97.06 105 VAL A CA 1
ATOM 808 C C . VAL A 1 105 ? -4.959 1.136 19.385 1.00 97.06 105 VAL A C 1
ATOM 810 O O . VAL A 1 105 ? -5.815 1.180 20.268 1.00 97.06 105 VAL A O 1
ATOM 813 N N . ALA A 1 106 ? -3.653 1.123 19.663 1.00 97.50 106 ALA A N 1
ATOM 814 C CA . ALA A 1 106 ? -3.134 1.173 21.027 1.00 97.50 106 ALA A CA 1
ATOM 815 C C . ALA A 1 106 ? -3.536 2.472 21.748 1.00 97.50 106 ALA A C 1
ATOM 817 O O . ALA A 1 106 ? -4.012 2.419 22.882 1.00 97.50 106 ALA A O 1
ATOM 818 N N . ALA A 1 107 ? -3.415 3.621 21.074 1.00 96.06 107 ALA A N 1
ATOM 819 C CA . ALA A 1 107 ? -3.816 4.913 21.625 1.00 96.06 107 ALA A CA 1
ATOM 820 C C . ALA A 1 107 ? -5.319 4.968 21.962 1.00 96.06 107 ALA A C 1
ATOM 822 O O . ALA A 1 107 ? -5.687 5.412 23.048 1.00 96.06 107 ALA A O 1
ATOM 823 N N . GLU A 1 108 ? -6.189 4.473 21.076 1.00 96.44 108 GLU A N 1
ATOM 824 C CA . GLU A 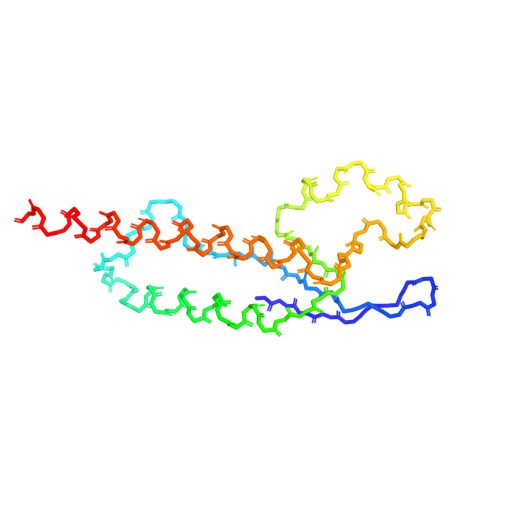1 108 ? -7.639 4.449 21.320 1.00 96.44 108 GLU A CA 1
ATOM 825 C C . GLU A 1 108 ? -8.034 3.482 22.451 1.00 96.44 108 GLU A C 1
ATOM 827 O O . GLU A 1 108 ? -8.933 3.788 23.241 1.00 96.44 108 GLU A O 1
ATOM 832 N N . ARG A 1 109 ? -7.348 2.336 22.583 1.00 95.75 109 ARG A N 1
ATOM 833 C CA . ARG A 1 109 ? -7.551 1.412 23.715 1.00 95.75 109 ARG A CA 1
ATOM 834 C C . ARG A 1 109 ? -7.179 2.065 25.043 1.00 95.75 109 ARG A C 1
ATOM 836 O O . ARG A 1 109 ? -7.976 2.014 25.972 1.00 95.75 109 ARG A O 1
ATOM 843 N N . ALA A 1 110 ? -6.020 2.722 25.113 1.00 94.31 110 ALA A N 1
ATOM 844 C CA . ALA A 1 110 ? -5.565 3.397 26.328 1.00 94.31 110 ALA A CA 1
ATOM 845 C C . ALA A 1 110 ? -6.539 4.500 26.780 1.00 94.31 110 ALA A C 1
ATOM 847 O O . ALA A 1 110 ? -6.871 4.578 27.958 1.00 94.31 110 ALA A O 1
ATOM 848 N N . GLN A 1 111 ? -7.064 5.293 25.839 1.00 88.75 111 GLN A N 1
ATOM 849 C CA . GLN A 1 111 ? -8.073 6.324 26.122 1.00 88.75 111 GLN A CA 1
ATOM 850 C C . GLN A 1 111 ? -9.417 5.749 26.593 1.00 88.75 111 GLN A C 1
ATOM 852 O O . GLN A 1 111 ? -10.157 6.414 27.317 1.00 88.75 111 GLN A O 1
ATOM 857 N N . SER A 1 112 ? -9.749 4.530 26.161 1.00 80.38 112 SER A N 1
ATOM 858 C CA . SER A 1 112 ? -10.974 3.836 26.570 1.00 80.38 112 SER A CA 1
ATOM 859 C C . SER A 1 112 ? -10.849 3.218 27.964 1.00 80.38 112 SER A C 1
ATOM 861 O O . SER A 1 112 ? -11.848 3.129 28.660 1.00 80.38 112 SER A O 1
ATOM 863 N N . SER A 1 113 ? -9.643 2.812 28.377 1.00 72.44 113 SER A N 1
ATOM 864 C CA . SER A 1 113 ? -9.363 2.280 29.720 1.00 72.44 113 SER A CA 1
ATOM 865 C C . SER A 1 113 ? -9.194 3.354 30.799 1.00 72.44 113 SER A C 1
ATOM 867 O O . SER A 1 113 ? -9.234 3.031 31.980 1.00 72.44 113 SER A O 1
ATOM 869 N N . SER A 1 114 ? -8.974 4.613 30.414 1.00 63.94 114 SER A N 1
ATOM 870 C CA . SER A 1 114 ? -8.849 5.751 31.335 1.00 63.94 114 SER A CA 1
ATOM 871 C C . SER A 1 114 ? -10.180 6.454 31.642 1.00 63.94 114 SER A C 1
ATOM 873 O O . SER A 1 114 ? -10.170 7.528 32.241 1.00 63.94 114 SER A O 1
ATOM 875 N N . ARG A 1 115 ? -11.305 5.908 31.170 1.00 52.19 115 ARG A N 1
ATOM 876 C CA . ARG A 1 115 ? -12.671 6.375 31.441 1.00 52.19 115 ARG A CA 1
ATOM 877 C C . ARG A 1 115 ? -13.431 5.299 32.196 1.00 52.19 115 ARG A C 1
ATOM 879 O O . ARG A 1 115 ? -14.285 5.697 33.011 1.00 52.19 115 ARG A O 1
#

Sequence (115 aa):
MWTTDVTDGGKNYNVAIFGCGGPNGGVKLVGNQQFPTLVADTMGTFRKLKMLTPDIYVTGHPQMLFAGKIERMKNNERPHPLLDPGARAWTKMLDDAQAAFEKRVAAERAQSSSR

Radius of gyration: 17.65 Å; chains: 1; bounding box: 36×25×56 Å

pLDDT: mean 92.89, std 6.71, range [52.19, 98.06]

Secondary structure (DSSP, 8-state):
-EEEEEEETTEEEEEEEE--SSPPTT---TT-SS-TTHHHHHHHHHHHHHT---SEEEESS-HHHHTTTHHHHHTT-SS-TT--GGGHHHHHHHHHHHHHHHHHHHHHHHHHHT-